Protein AF-A0A2A5CAF0-F1 (afdb_monomer_lite)

pLDDT: mean 86.4, std 11.32, range [38.94, 97.94]

Radius of gyration: 15.57 Å; chains: 1; bounding box: 34×27×42 Å

Structure (mmCIF, N/CA/C/O backbone):
data_AF-A0A2A5CAF0-F1
#
_entry.id   AF-A0A2A5CAF0-F1
#
loop_
_atom_site.group_PDB
_atom_site.id
_atom_site.type_symbol
_atom_site.label_atom_id
_atom_site.label_alt_id
_atom_site.label_comp_id
_atom_site.label_asym_id
_atom_site.label_entity_id
_atom_site.label_seq_id
_atom_site.pdbx_PDB_ins_code
_atom_site.Cartn_x
_atom_site.Cartn_y
_atom_site.Cartn_z
_atom_site.occupancy
_atom_site.B_iso_or_equiv
_atom_site.auth_seq_id
_atom_site.auth_comp_id
_atom_site.auth_asym_id
_atom_site.auth_atom_id
_atom_site.pdbx_PDB_model_num
ATOM 1 N N . MET A 1 1 ? 9.028 -12.221 -11.365 1.00 63.25 1 MET A N 1
ATOM 2 C CA . MET A 1 1 ? 9.749 -11.539 -10.267 1.00 63.25 1 MET A CA 1
ATOM 3 C C . MET A 1 1 ? 8.838 -10.476 -9.674 1.00 63.25 1 MET A C 1
ATOM 5 O O . MET A 1 1 ? 8.365 -10.701 -8.575 1.00 63.25 1 MET A O 1
ATOM 9 N N . ILE A 1 2 ? 8.444 -9.470 -10.461 1.00 73.50 2 ILE A N 1
ATOM 10 C CA . ILE A 1 2 ? 7.434 -8.451 -10.110 1.00 73.50 2 ILE A CA 1
ATOM 11 C C . ILE A 1 2 ? 6.088 -9.070 -9.668 1.00 73.50 2 ILE A C 1
ATOM 13 O O . ILE A 1 2 ? 5.600 -8.788 -8.581 1.00 73.50 2 ILE A O 1
ATOM 17 N N . ASP A 1 3 ? 5.551 -10.041 -10.420 1.00 76.19 3 ASP A N 1
ATOM 18 C CA . ASP A 1 3 ? 4.295 -10.722 -10.040 1.00 76.19 3 ASP A CA 1
ATOM 19 C C . ASP A 1 3 ? 4.337 -11.410 -8.662 1.00 76.19 3 ASP A C 1
ATOM 21 O O . ASP A 1 3 ? 3.310 -11.546 -7.996 1.00 76.19 3 ASP A O 1
ATOM 25 N N . ALA A 1 4 ? 5.517 -11.868 -8.229 1.00 84.38 4 ALA A N 1
ATOM 26 C CA . ALA A 1 4 ? 5.675 -12.512 -6.928 1.00 84.38 4 ALA A CA 1
ATOM 27 C C . ALA A 1 4 ? 5.652 -11.483 -5.787 1.00 84.38 4 ALA A C 1
ATOM 29 O O . ALA A 1 4 ? 5.062 -11.753 -4.743 1.00 84.38 4 ALA A O 1
ATOM 30 N N . GLU A 1 5 ? 6.233 -10.302 -6.007 1.00 86.50 5 GLU A N 1
ATOM 31 C CA . GLU A 1 5 ? 6.190 -9.178 -5.065 1.00 86.50 5 GLU A CA 1
ATOM 32 C C . GLU A 1 5 ? 4.755 -8.648 -4.923 1.00 86.50 5 GLU A C 1
ATOM 34 O O . GLU A 1 5 ? 4.270 -8.457 -3.809 1.00 86.50 5 GLU A O 1
ATOM 39 N N . HIS A 1 6 ? 4.006 -8.542 -6.027 1.00 85.62 6 HIS A N 1
ATOM 40 C CA . HIS A 1 6 ? 2.580 -8.196 -5.983 1.00 85.62 6 HIS A CA 1
ATOM 41 C C . HIS A 1 6 ? 1.746 -9.216 -5.206 1.00 85.62 6 HIS A C 1
ATOM 43 O O . HIS A 1 6 ? 0.868 -8.844 -4.424 1.00 85.62 6 HIS A O 1
ATOM 49 N N . ALA A 1 7 ? 2.016 -10.509 -5.395 1.00 88.81 7 ALA A N 1
ATOM 50 C CA . ALA A 1 7 ? 1.345 -11.553 -4.631 1.00 88.81 7 ALA A CA 1
ATOM 51 C C . ALA A 1 7 ? 1.650 -11.437 -3.128 1.00 88.81 7 ALA A C 1
ATOM 53 O O . ALA A 1 7 ? 0.752 -11.633 -2.308 1.00 88.81 7 ALA A O 1
ATOM 54 N N . GLU A 1 8 ? 2.884 -11.085 -2.756 1.00 92.12 8 GLU A N 1
ATOM 55 C CA . GLU A 1 8 ? 3.264 -10.834 -1.362 1.00 92.12 8 GLU A CA 1
ATOM 56 C C . GLU A 1 8 ? 2.492 -9.643 -0.771 1.00 92.12 8 GLU A C 1
ATOM 58 O O . GLU A 1 8 ? 1.883 -9.785 0.290 1.00 92.12 8 GLU A O 1
ATOM 63 N N . LEU A 1 9 ? 2.414 -8.518 -1.490 1.00 92.31 9 LEU A N 1
ATOM 64 C CA . LEU A 1 9 ? 1.626 -7.347 -1.086 1.00 92.31 9 LEU A CA 1
ATOM 65 C C . LEU A 1 9 ? 0.148 -7.697 -0.851 1.00 92.31 9 LEU A C 1
ATOM 67 O O . LEU A 1 9 ? -0.426 -7.340 0.179 1.00 92.31 9 LEU A O 1
ATOM 71 N N . VAL A 1 10 ? -0.468 -8.447 -1.769 1.00 91.38 10 VAL A N 1
ATOM 72 C CA . VAL A 1 10 ? -1.864 -8.894 -1.633 1.00 91.38 10 VAL A CA 1
ATOM 73 C C . VAL A 1 10 ? -2.046 -9.830 -0.437 1.00 91.38 10 VAL A C 1
ATOM 75 O O . VAL A 1 10 ? -3.043 -9.725 0.278 1.00 91.38 10 VAL A O 1
ATOM 78 N N . ASN A 1 11 ? -1.095 -10.730 -0.180 1.00 94.25 11 ASN A N 1
ATOM 79 C CA . ASN A 1 11 ? -1.158 -11.627 0.974 1.00 94.25 11 ASN A CA 1
ATOM 80 C C . ASN A 1 11 ? -1.132 -10.861 2.299 1.00 94.25 11 ASN A C 1
ATOM 82 O O . ASN A 1 11 ? -1.901 -11.194 3.19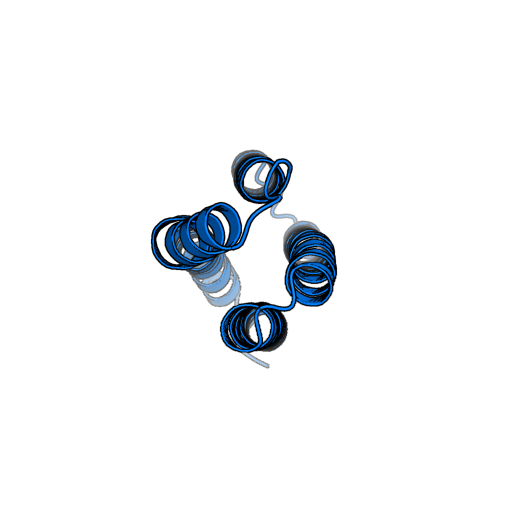8 1.00 94.25 11 ASN A O 1
ATOM 86 N N . ILE A 1 12 ? -0.324 -9.806 2.398 1.00 95.81 12 ILE A N 1
ATOM 87 C CA . ILE A 1 12 ? -0.278 -8.953 3.591 1.00 95.81 12 ILE A CA 1
ATOM 88 C C . ILE A 1 12 ? -1.616 -8.223 3.794 1.00 95.81 12 ILE A C 1
ATOM 90 O O . ILE A 1 12 ? -2.120 -8.153 4.913 1.00 95.81 12 ILE A O 1
ATOM 94 N N . LEU A 1 13 ? -2.254 -7.741 2.723 1.00 94.25 13 LEU A N 1
ATOM 95 C CA . LEU A 1 13 ? -3.584 -7.117 2.814 1.00 94.25 13 LEU A CA 1
ATOM 96 C C . LEU A 1 13 ? -4.689 -8.113 3.198 1.00 94.25 13 LEU A C 1
ATOM 98 O O . LEU A 1 13 ? -5.639 -7.760 3.905 1.00 94.25 13 LEU A O 1
ATOM 102 N N . ASN A 1 14 ?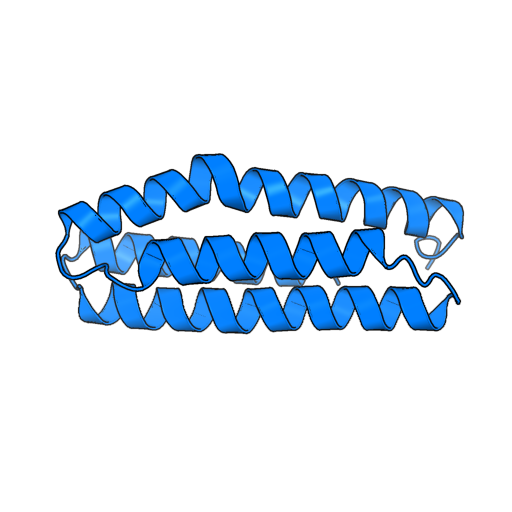 -4.577 -9.365 2.753 1.00 94.62 14 ASN A N 1
ATOM 103 C CA . ASN A 1 14 ? -5.481 -10.432 3.179 1.00 94.62 14 ASN A CA 1
ATOM 104 C C . ASN A 1 14 ? -5.312 -10.741 4.672 1.00 94.62 14 ASN A C 1
ATOM 106 O O . ASN A 1 14 ? -6.309 -10.907 5.371 1.00 94.62 14 ASN A O 1
ATOM 110 N N . ASP A 1 15 ? -4.074 -10.762 5.163 1.00 96.50 15 ASP A N 1
ATOM 111 C CA . ASP A 1 15 ? -3.758 -10.944 6.580 1.00 96.50 15 ASP A CA 1
ATOM 112 C C . ASP A 1 15 ? -4.287 -9.779 7.437 1.00 96.50 15 ASP A C 1
ATOM 114 O O . ASP A 1 15 ? -4.982 -9.984 8.432 1.00 96.50 15 ASP A O 1
ATOM 118 N N . MET A 1 16 ? -4.116 -8.543 6.965 1.00 96.12 16 MET A N 1
ATOM 119 C CA . MET A 1 16 ? -4.716 -7.356 7.578 1.00 96.12 16 MET A CA 1
ATOM 120 C C . MET A 1 16 ? -6.252 -7.438 7.632 1.00 96.12 16 MET A C 1
ATOM 122 O O . MET A 1 16 ? -6.877 -7.060 8.626 1.00 96.12 16 MET A O 1
ATOM 126 N N . THR A 1 17 ? -6.880 -7.960 6.574 1.00 95.75 17 THR A N 1
ATOM 127 C CA . THR A 1 17 ? -8.333 -8.187 6.531 1.00 95.75 17 THR A CA 1
ATOM 128 C C . THR A 1 17 ? -8.771 -9.211 7.581 1.00 95.75 17 THR A C 1
ATOM 130 O O . THR A 1 17 ? -9.860 -9.081 8.146 1.00 95.75 17 THR A O 1
ATOM 133 N N . GLU A 1 18 ? -7.944 -10.216 7.866 1.00 96.81 18 GLU A N 1
ATOM 134 C CA . GLU A 1 18 ? -8.212 -11.192 8.920 1.00 96.81 18 GLU A CA 1
ATOM 135 C C . GLU A 1 18 ? -8.084 -10.573 10.316 1.00 96.81 18 GLU A C 1
ATOM 137 O O . GLU A 1 18 ? -8.989 -10.744 11.139 1.00 96.81 18 GLU A O 1
ATOM 142 N N . GLY A 1 19 ? -7.051 -9.755 10.547 1.00 96.12 19 GLY A N 1
ATOM 143 C CA . GLY A 1 19 ? -6.931 -8.932 11.755 1.00 96.12 19 GLY A CA 1
ATOM 144 C C . GLY A 1 19 ? -8.178 -8.070 11.981 1.00 96.12 19 GLY A C 1
ATOM 145 O O . GLY A 1 19 ? -8.781 -8.096 13.057 1.00 96.12 19 GLY A O 1
ATOM 146 N N . TYR A 1 20 ? -8.660 -7.400 10.929 1.00 97.19 20 TYR A N 1
ATOM 147 C CA . TYR A 1 20 ? -9.883 -6.597 10.983 1.00 97.19 20 TYR A CA 1
ATOM 148 C C . TYR A 1 20 ? -11.124 -7.430 11.345 1.00 97.19 20 TYR A C 1
ATOM 150 O O . TYR A 1 20 ? -11.901 -7.045 12.225 1.00 97.19 20 TYR A O 1
ATOM 158 N N . ARG A 1 21 ? -11.317 -8.594 10.708 1.00 97.38 21 ARG A N 1
ATOM 159 C CA . ARG A 1 21 ? -12.447 -9.505 10.988 1.00 97.38 21 ARG A CA 1
ATOM 160 C C . ARG A 1 21 ? -12.429 -10.027 12.420 1.00 97.38 21 ARG A C 1
ATOM 162 O O . ARG A 1 21 ? -13.484 -10.116 13.050 1.00 97.38 21 ARG A O 1
ATOM 169 N N . SER A 1 22 ? -11.237 -10.309 12.932 1.00 97.69 22 SER A N 1
ATOM 170 C CA . SER A 1 22 ? -11.000 -10.742 14.309 1.00 97.69 22 SER A CA 1
ATOM 171 C C . SER A 1 22 ? -11.061 -9.598 15.326 1.00 97.69 22 SER A C 1
ATOM 173 O O . SER A 1 22 ? -10.994 -9.844 16.529 1.00 97.69 22 SER A O 1
ATOM 175 N N . LYS A 1 23 ? -11.268 -8.354 14.865 1.00 97.69 23 LYS A N 1
ATOM 176 C CA . LYS A 1 23 ? -11.265 -7.123 15.670 1.00 97.69 23 LYS A CA 1
ATOM 177 C C . LYS A 1 23 ? -9.928 -6.857 16.370 1.00 97.69 23 LYS A C 1
ATOM 179 O O . LYS A 1 23 ? -9.894 -6.160 17.385 1.00 97.69 23 LYS A O 1
ATOM 184 N N . ASP A 1 24 ? -8.844 -7.392 15.821 1.00 97.94 24 ASP A N 1
ATOM 185 C CA . ASP A 1 24 ? -7.491 -7.204 16.317 1.00 97.94 24 ASP A CA 1
ATOM 186 C C . ASP A 1 24 ? -6.844 -5.995 15.631 1.00 97.94 24 ASP A C 1
ATOM 188 O O . ASP A 1 24 ? -6.331 -6.059 14.513 1.00 97.94 24 ASP A O 1
ATOM 192 N N . ILE A 1 25 ? -6.906 -4.854 16.317 1.00 96.94 25 ILE A N 1
ATOM 193 C CA . ILE A 1 25 ? -6.302 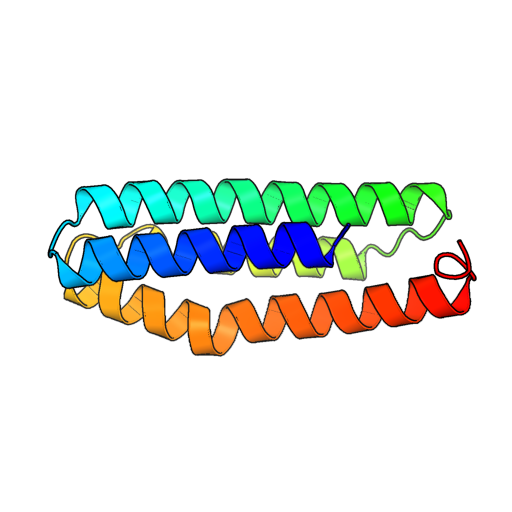-3.597 15.859 1.00 96.94 25 ILE A CA 1
ATOM 194 C C . ILE A 1 25 ? -4.770 -3.687 15.854 1.00 96.94 25 ILE A C 1
ATOM 196 O O . ILE A 1 25 ? -4.135 -3.056 15.011 1.00 96.94 25 ILE A O 1
ATOM 200 N N . GLY A 1 26 ? -4.176 -4.454 16.776 1.00 97.44 26 GLY A N 1
ATOM 201 C CA . GLY A 1 26 ? -2.727 -4.652 16.828 1.00 97.44 26 GLY A CA 1
ATOM 202 C C . GLY A 1 26 ? -2.243 -5.360 15.570 1.00 97.44 26 GLY A C 1
ATOM 203 O O . GLY A 1 26 ? -1.371 -4.845 14.876 1.00 97.44 26 GLY A O 1
ATOM 204 N N . HIS A 1 27 ? -2.918 -6.451 15.207 1.00 97.56 27 HIS A N 1
ATOM 205 C CA . HIS A 1 27 ? -2.660 -7.178 13.964 1.00 97.56 27 HIS A CA 1
ATOM 206 C C . HIS A 1 27 ? -2.834 -6.283 12.731 1.00 97.56 27 HIS A C 1
ATOM 208 O O . HIS A 1 27 ? -1.977 -6.270 11.856 1.00 97.56 27 HIS A O 1
ATOM 214 N N . CYS A 1 28 ? -3.889 -5.457 12.676 1.00 97.38 28 CYS A N 1
ATOM 215 C CA . CYS A 1 28 ? -4.070 -4.503 11.572 1.00 97.38 28 CYS A CA 1
ATOM 216 C C . CYS A 1 28 ? -2.878 -3.540 11.430 1.00 97.38 28 CYS A C 1
ATOM 218 O O . CYS A 1 28 ? -2.430 -3.288 10.312 1.00 97.38 28 CYS A O 1
ATOM 220 N N . LYS A 1 29 ? -2.358 -3.020 12.552 1.00 96.56 29 LYS A N 1
ATOM 221 C CA . LYS A 1 29 ? -1.189 -2.125 12.577 1.00 96.56 29 LYS A CA 1
ATOM 222 C C . LYS A 1 29 ? 0.074 -2.830 12.094 1.00 96.56 29 LYS A C 1
ATOM 224 O O . LYS A 1 29 ? 0.801 -2.272 11.276 1.00 96.56 29 LYS A O 1
ATOM 229 N N . GLU A 1 30 ? 0.316 -4.045 12.576 1.00 97.38 30 GLU A N 1
ATOM 230 C CA . GLU A 1 30 ? 1.483 -4.849 12.202 1.00 97.38 30 GLU A CA 1
ATOM 231 C C . GLU A 1 30 ? 1.463 -5.207 10.711 1.00 97.38 30 GLU A C 1
ATOM 233 O O . GLU A 1 30 ? 2.438 -4.937 10.006 1.00 97.38 30 GLU A O 1
ATOM 238 N N . SER A 1 31 ? 0.339 -5.722 10.196 1.00 97.38 31 SER A N 1
ATOM 239 C CA . SER A 1 31 ? 0.195 -6.024 8.768 1.00 97.38 31 SER A CA 1
ATOM 240 C C . SER A 1 31 ? 0.320 -4.758 7.911 1.00 97.38 31 SER A C 1
ATOM 242 O O . SER A 1 31 ? 0.915 -4.800 6.837 1.00 97.38 31 SER A O 1
ATOM 244 N N . TRP A 1 32 ? -0.190 -3.612 8.375 1.00 96.56 32 TRP A N 1
ATOM 245 C CA . TRP A 1 32 ? -0.070 -2.349 7.644 1.00 96.56 32 TRP A CA 1
ATOM 246 C C . TRP A 1 32 ? 1.366 -1.835 7.551 1.00 96.56 32 TRP A C 1
ATOM 248 O O . TRP A 1 32 ? 1.811 -1.412 6.480 1.00 96.56 32 TRP A O 1
ATOM 258 N N . GLN A 1 33 ? 2.104 -1.885 8.659 1.00 96.19 33 GLN A N 1
ATOM 259 C CA . GLN A 1 33 ? 3.513 -1.520 8.663 1.00 96.19 33 GLN A CA 1
ATOM 260 C C . GLN A 1 33 ? 4.301 -2.423 7.707 1.00 96.19 33 GLN A C 1
ATOM 262 O O . GLN A 1 33 ? 5.048 -1.921 6.867 1.00 96.19 33 GLN A O 1
ATOM 267 N N . LEU A 1 34 ? 4.061 -3.736 7.771 1.00 96.88 34 LEU A N 1
ATOM 268 C CA . LEU A 1 34 ? 4.690 -4.700 6.873 1.00 96.88 34 LEU A CA 1
ATOM 269 C C . LEU A 1 34 ? 4.352 -4.420 5.400 1.00 96.88 34 LEU A C 1
ATOM 271 O O . LEU A 1 34 ? 5.231 -4.497 4.545 1.00 96.88 34 LEU A O 1
ATOM 275 N N . PHE A 1 35 ? 3.101 -4.063 5.097 1.00 95.69 35 PHE A N 1
ATOM 276 C CA . PHE A 1 35 ? 2.684 -3.695 3.744 1.00 95.69 35 PHE A CA 1
ATOM 277 C C . PHE A 1 35 ? 3.465 -2.485 3.224 1.00 95.69 35 PHE A C 1
ATOM 279 O O . PHE A 1 35 ? 3.954 -2.513 2.097 1.00 95.69 35 PHE A O 1
ATOM 286 N N . CYS A 1 36 ? 3.621 -1.442 4.044 1.00 95.31 36 CYS A N 1
ATOM 287 C CA . CYS A 1 36 ? 4.350 -0.235 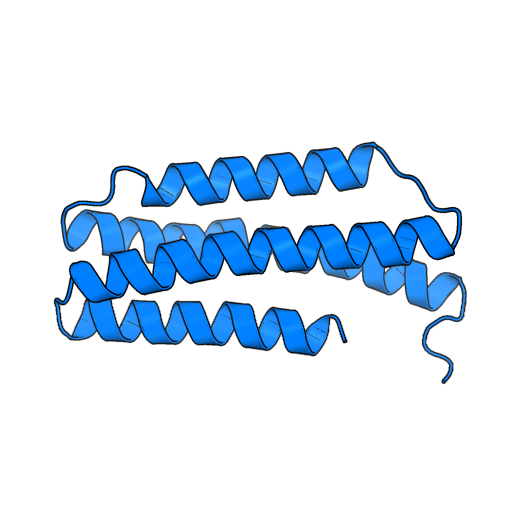3.656 1.00 95.31 36 CYS A CA 1
ATOM 288 C C . CYS A 1 36 ? 5.836 -0.522 3.397 1.00 95.31 36 CYS A C 1
ATOM 290 O O . CYS A 1 36 ? 6.368 -0.092 2.376 1.00 95.31 36 CYS A O 1
ATOM 292 N N . GLU A 1 37 ? 6.484 -1.290 4.278 1.00 96.12 37 GLU A N 1
ATOM 293 C CA . GLU A 1 37 ? 7.885 -1.706 4.113 1.00 96.12 37 GLU A CA 1
ATOM 294 C C . GLU A 1 37 ? 8.080 -2.535 2.837 1.00 96.12 37 GLU A C 1
ATOM 296 O O . GLU A 1 37 ? 9.056 -2.360 2.107 1.00 96.12 37 GLU A O 1
ATOM 301 N N . LYS A 1 38 ? 7.135 -3.431 2.536 1.00 94.19 38 LYS A N 1
ATOM 302 C CA . LYS A 1 38 ? 7.187 -4.270 1.335 1.00 94.19 38 LYS A CA 1
ATOM 303 C C . LYS A 1 38 ? 6.918 -3.495 0.055 1.00 94.19 38 LYS A C 1
ATOM 305 O O . LYS A 1 38 ?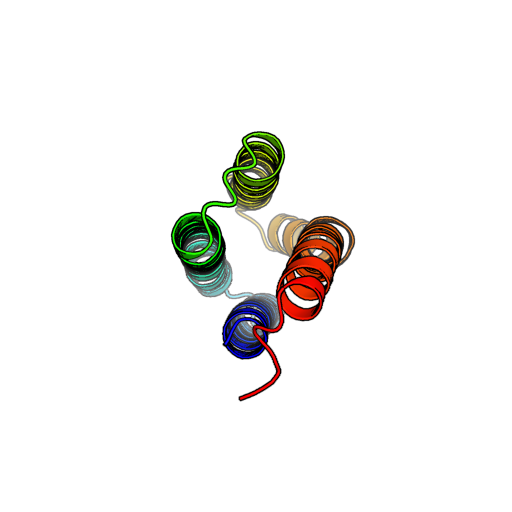 7.554 -3.776 -0.956 1.00 94.19 38 LYS A O 1
ATOM 310 N N . LEU A 1 39 ? 6.029 -2.509 0.101 1.00 93.62 39 LEU A N 1
ATOM 311 C CA . LEU A 1 39 ? 5.753 -1.640 -1.038 1.00 93.62 39 LEU A CA 1
ATOM 312 C C . LEU A 1 39 ? 6.975 -0.785 -1.397 1.00 93.62 39 LEU A C 1
ATOM 314 O O . LEU A 1 39 ? 7.325 -0.678 -2.568 1.00 93.62 39 LEU A O 1
ATOM 318 N N . GLU A 1 40 ? 7.657 -0.229 -0.395 1.00 94.19 40 GLU A N 1
ATOM 319 C CA . GLU A 1 40 ? 8.909 0.508 -0.598 1.00 94.19 40 GLU A CA 1
ATOM 320 C C . GLU A 1 40 ? 10.000 -0.390 -1.207 1.00 94.19 40 GLU A C 1
ATOM 322 O O . GLU A 1 40 ? 10.634 -0.016 -2.191 1.00 94.19 40 GLU A O 1
ATOM 327 N N . GLN A 1 41 ? 10.163 -1.616 -0.695 1.00 92.88 41 GLN A N 1
ATOM 328 C CA . GLN A 1 41 ? 11.120 -2.591 -1.241 1.00 92.88 41 GLN A CA 1
ATOM 329 C C . GLN A 1 41 ? 10.823 -2.985 -2.693 1.00 92.88 41 GLN A C 1
ATOM 331 O O . GLN A 1 41 ? 11.755 -3.198 -3.474 1.00 92.88 41 GLN A O 1
ATOM 336 N N . HIS A 1 42 ? 9.544 -3.107 -3.043 1.00 90.44 42 HIS A N 1
ATOM 337 C CA . HIS A 1 42 ? 9.106 -3.401 -4.402 1.00 90.44 42 HIS A CA 1
ATOM 338 C C . HIS A 1 42 ? 9.502 -2.262 -5.358 1.00 90.44 42 HIS A C 1
ATOM 340 O O . HIS A 1 42 ? 10.223 -2.504 -6.326 1.00 90.44 42 HIS A O 1
ATOM 346 N N . PHE A 1 43 ? 9.171 -1.010 -5.022 1.00 90.56 43 PHE A N 1
ATOM 347 C CA . PHE A 1 43 ? 9.564 0.159 -5.818 1.00 90.56 43 PHE A CA 1
ATOM 348 C C . PHE A 1 43 ? 11.085 0.292 -5.973 1.00 90.56 43 PHE A C 1
ATOM 350 O O . PHE A 1 43 ? 11.582 0.482 -7.083 1.00 90.56 43 PHE A O 1
ATOM 357 N N . ASP A 1 44 ? 11.848 0.094 -4.897 1.00 89.38 44 ASP A N 1
ATOM 358 C CA . ASP A 1 44 ? 13.315 0.072 -4.946 1.00 89.38 44 ASP A CA 1
ATOM 359 C C . ASP A 1 44 ? 13.866 -1.007 -5.893 1.00 89.38 44 ASP A C 1
ATOM 361 O O . ASP A 1 44 ? 14.942 -0.853 -6.483 1.00 89.38 44 ASP A O 1
ATOM 365 N N . SER A 1 45 ? 13.179 -2.146 -5.989 1.00 88.25 45 SER A N 1
ATOM 366 C CA . SER A 1 45 ? 13.583 -3.263 -6.842 1.00 88.25 45 SER A CA 1
ATOM 367 C C . SER A 1 45 ? 13.314 -2.952 -8.311 1.00 88.25 45 SER A C 1
ATOM 369 O O . SER A 1 45 ? 14.202 -3.164 -9.142 1.00 88.25 45 SER A O 1
ATOM 371 N N . GLU A 1 46 ? 12.160 -2.362 -8.632 1.00 85.25 46 GLU A N 1
ATOM 372 C CA . GLU A 1 46 ? 11.852 -1.886 -9.984 1.00 85.25 46 GLU A CA 1
ATOM 373 C C . GLU A 1 46 ? 12.845 -0.822 -10.455 1.00 85.25 46 GLU A C 1
ATOM 375 O O . GLU A 1 46 ? 13.416 -0.940 -11.543 1.00 85.25 46 GLU A O 1
ATOM 380 N N . GLU A 1 47 ? 13.155 0.159 -9.606 1.00 85.62 47 GLU A N 1
ATOM 381 C CA . GLU A 1 47 ? 14.106 1.224 -9.932 1.00 85.62 47 GLU A CA 1
ATOM 382 C C . GLU A 1 47 ? 15.521 0.683 -10.200 1.00 85.62 47 GLU A C 1
ATOM 384 O O . GLU A 1 47 ? 16.212 1.147 -11.114 1.00 85.62 47 GLU A O 1
ATOM 389 N N . LYS A 1 48 ? 15.957 -0.349 -9.465 1.00 86.81 48 LYS A N 1
ATOM 390 C CA . LYS A 1 48 ? 17.238 -1.034 -9.724 1.00 86.81 48 LYS A CA 1
ATOM 391 C C . LYS A 1 48 ? 17.232 -1.773 -11.058 1.00 86.81 48 LYS A C 1
ATOM 393 O O . LYS A 1 48 ? 18.227 -1.713 -11.787 1.00 86.81 48 LYS A O 1
ATOM 398 N N . ILE A 1 49 ? 16.134 -2.457 -11.385 1.00 83.50 49 ILE A N 1
ATOM 399 C CA . ILE A 1 49 ? 15.972 -3.131 -12.678 1.00 83.50 49 ILE A CA 1
ATOM 400 C C . ILE A 1 49 ? 16.038 -2.084 -13.792 1.00 83.50 49 ILE A C 1
ATOM 402 O O . ILE A 1 49 ? 16.853 -2.217 -14.701 1.00 83.50 49 ILE A O 1
ATOM 406 N N . MET A 1 50 ? 15.278 -0.997 -13.686 1.00 80.19 50 MET A N 1
ATOM 407 C CA . MET A 1 50 ? 15.294 0.110 -14.645 1.00 80.19 50 MET A CA 1
ATOM 408 C C . MET A 1 50 ? 16.690 0.707 -14.850 1.00 80.19 50 MET A C 1
ATOM 410 O O . MET A 1 50 ? 17.148 0.855 -15.989 1.00 80.19 50 MET A O 1
ATOM 414 N N . ALA A 1 51 ? 17.399 0.998 -13.756 1.00 82.69 51 ALA A N 1
ATOM 415 C CA . ALA A 1 51 ? 18.753 1.537 -13.802 1.00 82.69 51 ALA A CA 1
ATOM 416 C C . ALA A 1 51 ? 19.725 0.597 -14.534 1.00 82.69 51 ALA A C 1
ATOM 418 O O . ALA A 1 51 ? 20.583 1.067 -15.283 1.00 82.69 51 ALA A O 1
ATOM 419 N N . SER A 1 52 ? 19.562 -0.725 -14.390 1.00 83.06 52 SER A N 1
ATOM 420 C CA . SER A 1 52 ? 20.389 -1.716 -15.096 1.00 83.06 52 SER A CA 1
ATOM 421 C C . SER A 1 52 ? 20.237 -1.678 -16.625 1.00 83.06 52 SER A C 1
ATOM 423 O O . SER A 1 52 ? 21.158 -2.074 -17.339 1.00 83.06 52 SER A O 1
ATOM 425 N N . PHE A 1 53 ? 19.132 -1.121 -17.131 1.00 75.81 53 PHE A N 1
ATOM 426 C CA . PHE A 1 53 ? 18.867 -0.924 -18.561 1.00 75.81 53 PHE A CA 1
ATOM 427 C C . PHE A 1 53 ? 19.110 0.519 -19.036 1.00 75.81 53 PHE A C 1
ATOM 429 O O . PHE A 1 53 ? 18.687 0.883 -20.133 1.00 75.81 53 PHE A O 1
ATOM 436 N N . ASN A 1 54 ? 19.796 1.354 -18.241 1.00 73.00 54 ASN A N 1
ATOM 437 C CA . ASN A 1 54 ? 19.974 2.796 -18.488 1.00 73.00 54 ASN A CA 1
ATOM 438 C C . ASN A 1 54 ? 18.651 3.566 -18.657 1.00 73.00 54 ASN A C 1
ATOM 440 O O . ASN A 1 54 ? 18.616 4.637 -19.269 1.00 73.00 54 ASN A O 1
ATOM 444 N N . TYR A 1 55 ? 17.559 3.046 -18.100 1.00 68.94 55 TYR A N 1
ATOM 445 C CA . TYR A 1 55 ? 16.268 3.709 -18.110 1.00 68.94 55 TYR A CA 1
ATOM 446 C C . TYR A 1 55 ? 16.084 4.462 -16.796 1.00 68.94 55 TYR A C 1
ATOM 448 O O . TYR A 1 55 ? 15.622 3.916 -15.804 1.00 68.94 55 TYR A O 1
ATOM 456 N N . VAL A 1 56 ? 16.471 5.735 -16.772 1.00 63.69 56 VAL A N 1
ATOM 457 C CA . VAL A 1 56 ? 16.238 6.610 -15.616 1.00 63.69 56 VAL A CA 1
ATOM 458 C C . VAL A 1 56 ? 15.097 7.553 -15.967 1.00 63.69 56 VAL A C 1
ATOM 460 O O . VAL A 1 56 ? 15.289 8.520 -16.706 1.00 63.69 56 VAL A O 1
ATOM 463 N N . LYS A 1 57 ? 13.895 7.269 -15.460 1.00 67.62 57 LYS A N 1
ATOM 464 C CA . LYS A 1 57 ? 12.767 8.201 -15.533 1.00 67.62 57 LYS A CA 1
ATOM 465 C C . LYS A 1 57 ? 12.489 8.773 -14.156 1.00 67.62 57 LYS A C 1
ATOM 467 O O . LYS A 1 57 ? 11.847 8.137 -13.334 1.00 67.62 57 LYS A O 1
ATOM 472 N N . GLU A 1 58 ? 12.902 10.018 -13.958 1.00 73.06 58 GLU A N 1
ATOM 473 C CA . GLU A 1 58 ? 12.566 10.817 -12.774 1.00 73.06 58 GLU A CA 1
ATOM 474 C C . GLU A 1 58 ? 11.046 10.842 -12.507 1.00 73.06 58 GLU A C 1
ATOM 476 O O . GLU A 1 58 ? 10.601 10.819 -11.365 1.00 73.06 58 GLU A O 1
ATOM 481 N N . GLU A 1 59 ? 10.234 10.802 -13.568 1.00 74.69 59 GLU A N 1
ATOM 482 C CA . GLU A 1 59 ? 8.773 10.695 -13.491 1.00 74.69 59 GLU A CA 1
ATOM 483 C C . GLU A 1 59 ? 8.289 9.410 -12.791 1.00 74.69 59 GLU A C 1
ATOM 485 O O . GLU A 1 59 ? 7.325 9.462 -12.030 1.00 74.69 59 GLU A O 1
ATOM 490 N N . HIS A 1 60 ? 8.973 8.282 -13.002 1.00 76.50 60 HIS A N 1
ATOM 491 C CA . HIS A 1 60 ? 8.617 6.985 -12.422 1.00 76.50 60 HIS A CA 1
ATOM 492 C C . HIS A 1 60 ? 8.915 6.962 -10.915 1.00 76.50 60 HIS A C 1
ATOM 494 O O . HIS A 1 60 ? 8.025 6.693 -10.111 1.00 76.50 60 HIS A O 1
ATOM 500 N N . ASN A 1 61 ? 10.112 7.407 -10.521 1.00 80.75 61 ASN A N 1
ATOM 501 C CA . ASN A 1 61 ? 10.486 7.558 -9.112 1.00 80.75 61 ASN A CA 1
ATOM 502 C C . ASN A 1 61 ? 9.557 8.538 -8.376 1.00 80.75 61 ASN A C 1
ATOM 504 O O . ASN A 1 61 ? 9.102 8.270 -7.266 1.00 80.75 61 ASN A O 1
ATOM 508 N N . ASN A 1 62 ? 9.216 9.673 -8.997 1.00 84.88 62 ASN A N 1
ATOM 509 C CA . ASN A 1 62 ? 8.274 10.629 -8.408 1.00 84.88 62 ASN A CA 1
ATOM 510 C C . ASN A 1 62 ? 6.881 10.015 -8.197 1.00 84.88 62 ASN A C 1
ATOM 512 O O . ASN A 1 62 ? 6.193 10.357 -7.230 1.00 84.88 62 ASN A O 1
ATOM 516 N N . CYS A 1 63 ? 6.462 9.109 -9.082 1.00 85.31 63 CYS A N 1
ATOM 517 C CA . CYS A 1 63 ? 5.212 8.374 -8.938 1.00 85.31 63 CYS A CA 1
ATOM 518 C C . CYS A 1 63 ? 5.269 7.409 -7.744 1.00 85.31 63 CYS A C 1
ATOM 520 O O . CYS A 1 63 ? 4.384 7.466 -6.890 1.00 85.31 63 CYS A O 1
ATOM 522 N N . HIS A 1 64 ? 6.342 6.620 -7.615 1.00 89.25 64 HIS A N 1
ATOM 523 C CA . HIS A 1 64 ? 6.571 5.737 -6.464 1.00 89.25 64 HIS A CA 1
ATOM 524 C C . HIS A 1 64 ? 6.539 6.493 -5.139 1.00 89.25 64 HIS A C 1
ATOM 526 O O . HIS A 1 64 ? 5.784 6.136 -4.235 1.00 89.25 64 HIS A O 1
ATOM 532 N N . GLN A 1 65 ? 7.273 7.603 -5.045 1.00 90.25 65 GLN A N 1
ATOM 533 C CA . GLN A 1 65 ? 7.300 8.432 -3.839 1.00 90.25 65 GLN A CA 1
ATOM 534 C C . GLN A 1 65 ? 5.919 9.008 -3.501 1.00 90.25 65 GLN A C 1
ATOM 536 O O . GLN A 1 65 ? 5.539 9.093 -2.331 1.00 90.25 65 GLN A O 1
ATOM 541 N N . LYS A 1 66 ? 5.126 9.366 -4.517 1.00 91.50 66 LYS A N 1
ATOM 542 C CA . LYS A 1 66 ? 3.751 9.830 -4.318 1.00 91.50 66 LYS A CA 1
ATOM 543 C C . LYS A 1 66 ? 2.844 8.712 -3.802 1.00 91.50 66 LYS A C 1
ATOM 545 O O . LYS A 1 66 ? 2.108 8.951 -2.845 1.00 91.50 66 LYS A O 1
ATOM 550 N N . ILE A 1 67 ? 2.891 7.522 -4.405 1.00 91.56 67 ILE A N 1
ATOM 551 C CA . ILE A 1 67 ? 2.080 6.368 -3.986 1.00 91.56 67 ILE A CA 1
ATOM 552 C C . ILE A 1 67 ? 2.461 5.951 -2.563 1.00 91.56 67 ILE A C 1
ATOM 554 O O . ILE A 1 67 ? 1.578 5.763 -1.726 1.00 91.56 67 ILE A O 1
ATOM 558 N N . LEU A 1 68 ? 3.757 5.876 -2.253 1.00 92.75 68 LEU A N 1
ATOM 559 C CA . LEU A 1 68 ? 4.250 5.536 -0.921 1.00 92.75 68 LEU A CA 1
ATOM 560 C C . LEU A 1 68 ? 3.816 6.577 0.117 1.00 92.75 68 LEU A C 1
ATOM 562 O O . LEU A 1 68 ? 3.288 6.219 1.167 1.00 92.75 68 LEU A O 1
ATOM 566 N N . GLY A 1 69 ? 3.954 7.869 -0.191 1.00 93.06 69 GLY A N 1
ATOM 567 C CA . GLY A 1 69 ? 3.517 8.947 0.696 1.00 93.06 69 GLY A CA 1
ATOM 568 C C . GLY A 1 69 ? 2.011 8.928 0.966 1.00 93.06 69 GLY A C 1
ATOM 569 O O . GLY A 1 69 ? 1.590 9.107 2.110 1.00 93.06 69 GLY A O 1
ATOM 570 N N . GLN A 1 70 ? 1.197 8.675 -0.064 1.00 91.94 70 GLN A N 1
ATOM 571 C CA . GLN A 1 70 ? -0.248 8.490 0.090 1.00 91.94 70 GLN A CA 1
ATOM 572 C C . GLN A 1 70 ? -0.558 7.270 0.951 1.00 91.94 70 GLN A C 1
ATOM 574 O O . GLN A 1 70 ? -1.328 7.386 1.898 1.00 91.94 70 GLN A O 1
ATOM 579 N N . THR A 1 71 ? 0.085 6.137 0.668 1.00 92.94 71 THR A N 1
ATOM 580 C CA . THR A 1 71 ? -0.076 4.894 1.427 1.00 92.94 71 THR A CA 1
ATOM 581 C C . THR A 1 71 ? 0.238 5.139 2.895 1.00 92.94 71 THR A C 1
ATOM 583 O O . THR A 1 71 ? -0.652 5.028 3.722 1.00 92.94 71 THR A O 1
ATOM 586 N N . LEU A 1 72 ? 1.433 5.620 3.236 1.00 93.81 72 LEU A N 1
ATOM 587 C CA . LEU A 1 72 ? 1.816 5.914 4.620 1.00 93.81 72 LEU A CA 1
ATOM 588 C C . LEU A 1 72 ? 0.832 6.853 5.334 1.00 93.81 72 LEU A C 1
ATOM 590 O O . LEU A 1 72 ? 0.586 6.688 6.529 1.00 93.81 72 LEU A O 1
ATOM 594 N N . ALA A 1 73 ? 0.262 7.830 4.624 1.00 92.88 73 ALA A N 1
ATOM 595 C CA . ALA A 1 73 ? -0.710 8.755 5.195 1.00 92.88 73 ALA A CA 1
ATOM 596 C C . ALA A 1 73 ? -2.042 8.079 5.561 1.00 92.88 73 ALA A C 1
ATOM 598 O O . ALA A 1 73 ? -2.608 8.423 6.595 1.00 92.88 73 ALA A O 1
ATOM 599 N N . VAL A 1 74 ? -2.521 7.114 4.766 1.00 92.81 74 VAL A N 1
ATOM 600 C CA . VAL A 1 74 ? -3.818 6.447 4.993 1.00 92.81 74 VAL A CA 1
ATOM 601 C C . VAL A 1 74 ? -3.862 5.735 6.345 1.00 92.81 74 VAL A C 1
ATOM 603 O O . VAL A 1 74 ? -4.833 5.878 7.083 1.00 92.81 74 VAL A O 1
ATOM 606 N N . GLY A 1 75 ? -2.814 4.993 6.707 1.00 91.75 75 GLY A N 1
ATOM 607 C CA . GLY A 1 75 ? -2.815 4.229 7.958 1.00 91.75 75 GLY A CA 1
ATOM 608 C C . GLY A 1 75 ? -2.145 4.914 9.148 1.00 91.75 75 GLY A C 1
ATOM 609 O O . GLY A 1 75 ? -2.145 4.337 10.231 1.00 91.75 75 GLY A O 1
ATOM 610 N N . ARG A 1 76 ? -1.584 6.123 8.983 1.00 91.06 76 ARG A N 1
ATOM 611 C CA . ARG A 1 76 ? -0.832 6.823 10.045 1.00 91.06 76 ARG A CA 1
ATOM 612 C C . ARG A 1 76 ? -1.645 7.021 11.324 1.00 91.06 76 ARG A C 1
ATOM 614 O O . ARG A 1 76 ? -1.115 6.810 12.408 1.00 91.06 76 ARG A O 1
ATOM 621 N N . ASP A 1 77 ? -2.900 7.431 11.175 1.00 90.38 77 ASP A N 1
ATOM 622 C CA . ASP A 1 77 ? -3.765 7.831 12.289 1.00 90.38 77 ASP A CA 1
ATOM 623 C C . ASP A 1 77 ? -4.915 6.829 12.520 1.00 90.38 77 ASP A C 1
ATOM 625 O O . ASP A 1 77 ? -5.921 7.155 13.148 1.00 90.38 77 ASP A O 1
ATOM 629 N N . CYS A 1 78 ? -4.793 5.601 11.999 1.00 95.38 78 CYS A N 1
ATOM 630 C CA . CYS A 1 78 ? -5.806 4.565 12.178 1.00 95.38 78 CYS A CA 1
ATOM 631 C C . CYS A 1 78 ? -5.730 3.952 13.586 1.00 95.38 78 CYS A C 1
ATOM 633 O O . CYS A 1 78 ? -4.824 3.179 13.910 1.00 95.38 78 CYS A O 1
ATOM 635 N N . GLU A 1 79 ? -6.721 4.255 14.425 1.00 95.44 79 GLU A N 1
ATOM 636 C CA . GLU A 1 79 ? -6.740 3.842 15.836 1.00 95.44 79 GLU A CA 1
ATOM 637 C C . GLU A 1 79 ? -7.948 2.974 16.198 1.00 95.44 79 GLU A C 1
ATOM 639 O O . GLU A 1 79 ? -7.913 2.224 17.174 1.00 95.44 79 GLU A O 1
ATOM 644 N N . THR A 1 80 ? -9.015 3.029 15.406 1.00 97.44 80 THR A N 1
ATOM 645 C CA . THR A 1 80 ? -10.257 2.287 15.630 1.00 97.44 80 THR A CA 1
ATOM 646 C C . THR A 1 80 ? -10.548 1.317 14.490 1.00 97.44 80 THR A C 1
ATOM 648 O O . THR A 1 80 ? -10.010 1.429 13.391 1.00 97.44 80 THR A O 1
ATOM 651 N N . LEU A 1 81 ? -11.451 0.358 14.721 1.00 95.00 81 LEU A N 1
ATOM 652 C CA . LEU A 1 81 ? -11.896 -0.549 13.657 1.00 95.00 81 LEU A CA 1
ATOM 653 C C . LEU A 1 81 ? -12.536 0.196 12.479 1.00 95.00 81 LEU A C 1
ATOM 655 O O . LEU A 1 81 ? -12.397 -0.251 11.347 1.00 95.00 81 LEU A O 1
ATOM 659 N N . GLU A 1 82 ? -13.235 1.309 12.713 1.00 96.75 82 GLU A N 1
ATOM 660 C CA . GLU A 1 82 ? -13.825 2.065 11.603 1.00 96.75 82 GLU A CA 1
ATOM 661 C C . GLU A 1 82 ? -12.741 2.751 10.763 1.00 96.75 82 GLU A C 1
ATOM 663 O O . GLU A 1 82 ? -12.833 2.729 9.537 1.00 96.75 82 GLU A O 1
ATOM 668 N N . ASP A 1 83 ? -11.670 3.246 11.393 1.00 96.62 83 ASP A N 1
ATOM 669 C CA . ASP A 1 83 ? -10.516 3.788 10.666 1.00 96.62 83 ASP A CA 1
ATOM 670 C C . ASP A 1 83 ? -9.866 2.700 9.801 1.00 96.62 83 ASP A C 1
ATOM 672 O O . ASP A 1 83 ? -9.663 2.891 8.603 1.00 96.62 83 ASP A O 1
ATOM 676 N N . TRP A 1 84 ? -9.637 1.507 10.367 1.00 96.62 84 TRP A N 1
ATOM 677 C CA . TRP A 1 84 ? -9.062 0.372 9.632 1.00 96.62 84 TRP A CA 1
ATOM 678 C C . TRP A 1 84 ? -9.954 -0.137 8.502 1.00 96.62 84 TRP A C 1
ATOM 680 O O . TRP A 1 84 ? -9.459 -0.542 7.450 1.00 96.62 84 TRP A O 1
ATOM 690 N N . ARG A 1 85 ? -11.276 -0.071 8.674 1.00 95.69 85 ARG A N 1
ATOM 691 C CA . ARG A 1 85 ? -12.229 -0.349 7.599 1.00 95.69 85 ARG A CA 1
ATOM 692 C C . ARG A 1 85 ? -12.080 0.659 6.458 1.00 95.69 85 ARG A C 1
ATOM 694 O O . ARG A 1 85 ? -12.061 0.256 5.295 1.00 95.69 85 ARG A O 1
ATOM 701 N N . GLY A 1 86 ? -11.980 1.948 6.787 1.00 94.94 86 GLY A N 1
ATOM 702 C CA . GLY A 1 86 ? -11.730 3.017 5.820 1.00 94.94 86 GLY A CA 1
ATOM 703 C C . GLY A 1 86 ? -10.410 2.814 5.077 1.00 94.94 86 GLY A C 1
ATOM 704 O O . GLY A 1 86 ? -10.391 2.838 3.848 1.00 94.94 86 GLY A O 1
ATOM 705 N N . CYS A 1 87 ? -9.345 2.506 5.818 1.00 94.94 87 CYS A N 1
ATOM 706 C CA . CYS A 1 87 ? -8.021 2.181 5.295 1.00 94.94 87 CYS A CA 1
ATOM 707 C C . CYS A 1 87 ? -8.078 1.033 4.270 1.00 94.94 87 CYS A C 1
ATOM 709 O O . CYS A 1 87 ? -7.662 1.210 3.125 1.00 94.94 87 CYS A O 1
ATOM 711 N N . LEU A 1 88 ? -8.699 -0.103 4.620 1.00 93.19 88 LEU A N 1
ATOM 712 C CA . LEU A 1 88 ? -8.862 -1.252 3.716 1.00 93.19 88 LEU A CA 1
ATOM 713 C C . LEU A 1 88 ? -9.614 -0.900 2.424 1.00 93.19 88 LEU A C 1
ATOM 715 O O . LEU A 1 88 ? -9.241 -1.370 1.346 1.00 93.19 88 LEU A O 1
ATOM 719 N N . TYR A 1 89 ? -10.660 -0.072 2.501 1.00 92.50 89 TYR A N 1
ATOM 720 C CA . TYR A 1 89 ? -11.371 0.373 1.300 1.00 92.50 89 TYR A CA 1
ATOM 721 C C . TYR A 1 89 ? -10.521 1.291 0.429 1.00 92.50 89 TYR A C 1
ATOM 723 O O . TYR A 1 89 ? -10.479 1.096 -0.785 1.00 92.50 89 TYR A O 1
ATOM 731 N N . GLN A 1 90 ? -9.818 2.246 1.034 1.00 91.81 90 GLN A N 1
ATOM 732 C CA . GLN A 1 90 ? -8.983 3.178 0.289 1.00 91.81 90 GLN A CA 1
ATOM 733 C C . GLN A 1 90 ? -7.826 2.463 -0.418 1.00 91.81 90 GLN A C 1
ATOM 735 O O . GLN A 1 90 ? -7.547 2.738 -1.585 1.00 91.81 90 GLN A O 1
ATOM 740 N N . ILE A 1 91 ? -7.205 1.479 0.238 1.00 90.12 91 ILE A N 1
ATOM 741 C CA . ILE A 1 91 ? -6.166 0.657 -0.390 1.00 90.12 91 ILE A CA 1
ATOM 742 C C . ILE A 1 91 ? -6.723 -0.084 -1.604 1.00 90.12 91 ILE A C 1
ATOM 744 O O . ILE A 1 91 ? -6.136 -0.034 -2.686 1.00 90.12 91 ILE A O 1
ATOM 748 N N . ARG A 1 92 ? -7.865 -0.760 -1.426 1.00 86.38 92 ARG A N 1
ATOM 749 C CA . ARG A 1 92 ? -8.503 -1.554 -2.478 1.00 86.38 92 ARG A CA 1
ATOM 750 C C . ARG A 1 92 ? -8.863 -0.704 -3.695 1.00 86.38 92 ARG A C 1
ATOM 752 O O . ARG A 1 92 ? -8.617 -1.130 -4.821 1.00 86.38 92 ARG A O 1
ATOM 759 N N . ASP A 1 93 ? -9.468 0.456 -3.465 1.00 85.62 93 ASP A N 1
ATOM 760 C CA . ASP A 1 93 ? -10.075 1.255 -4.531 1.00 85.62 93 ASP A CA 1
ATOM 761 C C . ASP A 1 93 ? -9.071 2.197 -5.209 1.00 85.62 93 ASP A C 1
ATOM 763 O O . ASP A 1 93 ? -9.157 2.418 -6.419 1.00 85.62 93 ASP A O 1
ATOM 767 N N . GLU A 1 94 ? -8.105 2.733 -4.459 1.00 85.19 94 GLU A N 1
ATOM 768 C CA . GLU A 1 94 ? -7.214 3.789 -4.949 1.00 85.19 94 GLU A CA 1
ATOM 769 C C . GLU A 1 94 ? -5.766 3.323 -5.093 1.00 85.19 94 GLU A C 1
ATOM 771 O O . GLU A 1 94 ? -5.162 3.535 -6.145 1.00 85.19 94 GLU A O 1
ATOM 776 N N . ILE A 1 95 ? -5.191 2.708 -4.057 1.00 84.88 95 ILE A N 1
ATOM 777 C CA . ILE A 1 95 ? -3.744 2.437 -4.010 1.00 84.88 95 ILE A CA 1
ATOM 778 C C . ILE A 1 95 ? -3.388 1.232 -4.882 1.00 84.88 95 ILE A C 1
ATOM 780 O O . ILE A 1 95 ? -2.513 1.342 -5.738 1.00 84.88 95 ILE A O 1
ATOM 784 N N . LEU A 1 96 ? -4.113 0.114 -4.759 1.00 85.50 96 LEU A N 1
ATOM 785 C CA . LEU A 1 96 ? -3.863 -1.074 -5.585 1.00 85.50 96 LEU A CA 1
ATOM 786 C C . LEU A 1 96 ? -4.047 -0.786 -7.076 1.00 85.50 96 LEU A C 1
ATOM 788 O O . LEU A 1 96 ? -3.260 -1.248 -7.897 1.00 85.50 96 LEU A O 1
ATOM 792 N N . SER A 1 97 ? -5.054 0.012 -7.444 1.00 84.31 97 SER A N 1
ATOM 793 C CA . SER A 1 97 ? -5.227 0.398 -8.846 1.00 84.31 97 SER A CA 1
ATOM 794 C C . SER A 1 97 ? -4.096 1.295 -9.351 1.00 84.31 97 SER A C 1
ATOM 796 O O . SER A 1 97 ? -3.863 1.303 -10.559 1.00 84.31 97 SER A O 1
ATOM 798 N N . GLN A 1 98 ? -3.457 2.091 -8.491 1.00 85.50 98 GLN A N 1
ATOM 799 C CA . GLN A 1 98 ? -2.328 2.931 -8.886 1.00 85.50 98 GLN A CA 1
ATOM 800 C C . GLN A 1 98 ? -1.063 2.102 -9.086 1.00 85.50 98 GLN A C 1
ATOM 802 O O . GLN A 1 98 ? -0.438 2.268 -10.129 1.00 85.50 98 GLN A O 1
ATOM 807 N N . ILE A 1 99 ? -0.766 1.186 -8.157 1.00 83.81 99 ILE A N 1
ATOM 808 C CA . ILE A 1 99 ? 0.352 0.232 -8.249 1.00 83.81 99 ILE A CA 1
ATOM 809 C C . ILE A 1 99 ? 0.238 -0.547 -9.567 1.00 83.81 99 ILE A C 1
ATOM 811 O O . ILE A 1 99 ? 0.989 -0.297 -10.500 1.00 83.81 99 ILE A O 1
ATOM 815 N N . LEU A 1 100 ? -0.855 -1.297 -9.755 1.00 80.06 100 LEU A N 1
ATOM 816 C CA . LEU A 1 100 ? -1.033 -2.147 -10.941 1.00 80.06 100 LEU A CA 1
ATOM 817 C C . LEU A 1 100 ? -0.980 -1.394 -12.282 1.00 80.06 100 LEU A C 1
ATOM 819 O O . LEU A 1 100 ? -0.523 -1.941 -13.285 1.00 80.06 100 LEU A O 1
ATOM 823 N N . ARG A 1 101 ? -1.494 -0.156 -12.347 1.00 80.88 101 ARG A N 1
ATOM 824 C CA . ARG A 1 101 ? -1.413 0.654 -13.579 1.00 80.88 101 ARG A CA 1
ATOM 825 C C . ARG A 1 101 ? 0.013 1.103 -13.859 1.00 80.88 101 ARG A C 1
ATOM 827 O O . ARG A 1 101 ? 0.394 1.192 -15.023 1.00 80.88 101 ARG A O 1
ATOM 834 N N . HIS A 1 102 ? 0.762 1.432 -12.816 1.00 75.12 102 HIS A N 1
ATOM 835 C CA . HIS A 1 102 ? 2.141 1.861 -12.942 1.00 75.12 102 HIS A CA 1
ATOM 836 C C . HIS A 1 102 ? 3.032 0.703 -13.400 1.00 75.12 102 HIS A C 1
ATOM 838 O O . HIS A 1 102 ? 3.752 0.844 -14.393 1.00 75.12 102 HIS A O 1
ATOM 844 N N . ASP A 1 103 ? 2.868 -0.465 -12.784 1.00 75.69 103 ASP A N 1
ATOM 845 C CA . ASP A 1 103 ? 3.668 -1.652 -13.090 1.00 75.69 103 ASP A CA 1
ATOM 846 C C . ASP A 1 103 ? 3.350 -2.190 -14.488 1.00 75.69 103 ASP A C 1
ATOM 848 O O . ASP A 1 103 ? 4.231 -2.704 -15.173 1.00 75.69 103 ASP A O 1
ATOM 852 N N . LEU A 1 104 ? 2.113 -2.020 -14.979 1.00 73.25 104 LEU A N 1
ATOM 853 C CA . LEU A 1 104 ? 1.757 -2.368 -16.358 1.00 73.25 104 LEU A CA 1
ATOM 854 C C . LEU A 1 104 ? 2.593 -1.575 -17.373 1.00 73.25 104 LEU A C 1
ATOM 856 O O . LEU A 1 104 ? 3.124 -2.155 -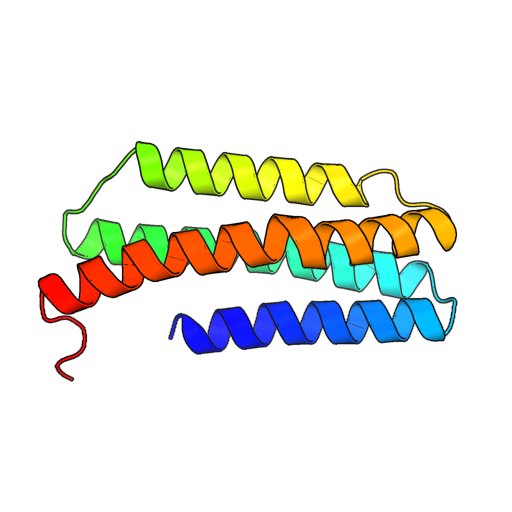18.319 1.00 73.25 104 LEU A O 1
ATOM 860 N N . HIS A 1 105 ? 2.750 -0.265 -17.168 1.00 72.00 105 HIS A N 1
ATOM 861 C CA . HIS A 1 105 ? 3.573 0.569 -18.046 1.00 72.00 105 HIS A CA 1
ATOM 862 C C . HIS A 1 105 ? 5.055 0.193 -17.984 1.00 72.00 105 HIS A C 1
ATOM 864 O O . HIS A 1 105 ? 5.765 0.282 -18.991 1.00 72.00 105 HIS A O 1
ATOM 870 N N . PHE A 1 106 ? 5.531 -0.244 -16.817 1.00 75.25 106 PHE A N 1
ATOM 871 C CA . PHE A 1 106 ? 6.890 -0.747 -16.670 1.00 75.25 106 PHE A CA 1
ATOM 872 C C . PHE A 1 106 ? 7.077 -2.112 -17.351 1.00 75.25 106 PHE A C 1
ATOM 874 O O . PHE A 1 106 ? 8.020 -2.290 -18.124 1.00 75.25 106 PHE A O 1
ATOM 881 N N . ALA A 1 107 ? 6.139 -3.042 -17.171 1.00 75.75 107 ALA A N 1
ATOM 882 C CA . ALA A 1 107 ? 6.144 -4.348 -17.820 1.00 75.75 107 ALA A CA 1
ATOM 883 C C . ALA A 1 107 ? 6.102 -4.237 -19.356 1.00 75.75 107 ALA A C 1
ATOM 885 O O . ALA A 1 107 ? 6.858 -4.924 -20.044 1.00 75.75 107 ALA A O 1
ATOM 886 N N . GLU A 1 108 ? 5.283 -3.334 -19.909 1.00 73.94 108 GLU A N 1
ATOM 887 C CA . GLU A 1 108 ? 5.262 -3.023 -21.347 1.00 73.94 108 GLU A CA 1
ATOM 888 C C . GLU A 1 108 ? 6.634 -2.549 -21.848 1.00 73.94 108 GLU A C 1
ATOM 890 O O . GLU A 1 108 ? 7.088 -2.965 -22.919 1.00 73.94 108 GLU A O 1
ATOM 895 N N . HIS A 1 109 ? 7.327 -1.716 -21.065 1.00 73.38 109 HIS A N 1
ATOM 896 C CA . HIS A 1 109 ? 8.672 -1.257 -21.399 1.00 73.38 109 HIS A CA 1
ATOM 897 C C . HIS A 1 109 ? 9.690 -2.406 -21.394 1.00 73.38 109 HIS A C 1
ATOM 899 O O . HIS A 1 109 ? 10.454 -2.540 -22.351 1.00 73.38 109 HIS A O 1
ATOM 905 N N . LEU A 1 110 ? 9.666 -3.263 -20.367 1.00 72.12 110 LEU A N 1
ATOM 906 C CA . LEU A 1 110 ? 10.542 -4.434 -20.256 1.00 72.12 110 LEU A CA 1
ATOM 907 C C . LEU A 1 110 ? 10.355 -5.417 -21.423 1.00 72.12 110 LEU A C 1
ATOM 909 O O . LEU A 1 110 ? 11.337 -5.919 -21.975 1.00 72.12 110 LEU A O 1
ATOM 913 N N . ILE A 1 111 ? 9.109 -5.653 -21.847 1.00 75.00 111 ILE A N 1
ATOM 914 C CA . ILE A 1 111 ? 8.803 -6.449 -23.046 1.00 75.00 111 ILE A CA 1
ATOM 915 C C . ILE A 1 111 ? 9.377 -5.773 -24.295 1.00 75.00 111 ILE A C 1
ATOM 917 O O . ILE A 1 111 ? 10.016 -6.434 -25.112 1.00 75.00 111 ILE A O 1
ATOM 921 N N . GLY A 1 112 ? 9.199 -4.456 -24.429 1.00 69.00 112 GLY A N 1
ATOM 922 C CA . GLY A 1 112 ? 9.708 -3.684 -25.564 1.00 69.00 112 GLY A CA 1
ATOM 923 C C . GLY A 1 112 ? 11.232 -3.733 -25.732 1.00 69.00 112 GLY A C 1
ATOM 924 O O . GLY A 1 112 ? 11.714 -3.614 -26.857 1.00 69.00 112 GLY A O 1
ATOM 925 N N . ILE A 1 113 ? 11.985 -3.942 -24.646 1.00 73.44 113 ILE A N 1
ATOM 926 C CA . ILE A 1 113 ? 13.452 -4.087 -24.669 1.00 73.44 113 ILE A CA 1
ATOM 927 C C . ILE A 1 113 ? 13.931 -5.552 -24.655 1.00 73.44 113 ILE A C 1
ATOM 929 O O . ILE A 1 113 ? 15.135 -5.791 -24.585 1.00 73.44 113 ILE A O 1
ATOM 933 N N . GLY A 1 114 ? 13.017 -6.527 -24.740 1.00 65.38 114 GLY A N 1
ATOM 934 C CA . GLY A 1 114 ? 13.342 -7.956 -24.849 1.00 65.38 114 GLY A CA 1
ATOM 935 C C . GLY A 1 114 ? 13.693 -8.657 -23.532 1.00 65.38 114 GLY A C 1
ATOM 936 O O . GLY A 1 114 ? 14.258 -9.746 -23.556 1.00 65.38 114 GLY A O 1
ATOM 937 N N . TYR A 1 115 ? 13.363 -8.076 -22.373 1.00 65.75 115 TYR A N 1
ATOM 938 C CA . TYR A 1 115 ? 13.692 -8.670 -21.068 1.00 65.75 115 TYR A CA 1
ATOM 939 C C . TYR A 1 115 ? 12.915 -9.969 -20.769 1.00 65.75 115 TYR A C 1
ATOM 941 O O . TYR A 1 115 ? 13.409 -10.827 -20.047 1.00 65.75 115 TYR A O 1
ATOM 949 N N . ASN A 1 116 ? 11.727 -10.143 -21.363 1.00 54.88 116 ASN A N 1
ATOM 950 C CA . ASN A 1 116 ? 10.859 -11.314 -21.160 1.00 54.88 116 ASN A CA 1
ATOM 951 C C . ASN A 1 116 ? 11.118 -12.485 -22.139 1.00 54.88 116 ASN A C 1
ATOM 953 O O . ASN A 1 116 ? 10.294 -13.394 -22.217 1.00 54.88 116 ASN A O 1
ATOM 957 N N . GLU A 1 117 ? 12.221 -12.492 -22.902 1.00 47.28 117 GLU A N 1
ATOM 958 C CA . GLU A 1 117 ? 12.556 -13.608 -23.815 1.00 47.28 117 GLU A CA 1
ATOM 959 C C . GLU A 1 117 ? 13.318 -14.779 -23.149 1.00 47.28 117 GLU A C 1
ATOM 961 O O . GLU A 1 117 ? 13.734 -15.712 -23.846 1.00 47.28 117 GLU A O 1
ATOM 966 N N . HIS A 1 118 ? 13.482 -14.788 -21.819 1.00 38.94 118 HIS A N 1
ATOM 967 C CA . HIS A 1 118 ? 14.213 -15.837 -21.088 1.00 38.94 118 HIS A CA 1
ATOM 968 C C . HIS A 1 118 ? 13.471 -16.382 -19.867 1.00 38.94 118 HIS A C 1
ATOM 970 O O . HIS A 1 118 ? 13.050 -15.576 -19.010 1.00 38.94 118 HIS A O 1
#

Secondary structure (DSSP, 8-state):
-HHHHHHHHHHHHHHHHHHHHTT-HHHHHHHHHHHHHHHHHHHHHHHHHHHHTT---HHHHHHHHHHHHHHHHHHHT--SHHHHHHHHHHIIIIIHHHHHHHHHHHHHHHHHTTGGG-

Sequence (118 aa):
MIDAEHAELVNILNDMTEGYRSKDIGHCKESWQLFCEKLEQHFDSEEKIMASFNYVKEEHNNCHQKILGQTLAVGRDCETLEDWRGCLYQIRDEILSQILRHDLHFAEHLIGIGYNEH

Foldseek 3Di:
DLVVLVVVLVVLLVQLVVCLVVQNVVSVLVSLVVSLVSLLVSLVVLCVVCVVVVNDDPVLVVLSVVLSVVSCVLCVPQDGSVSSVSSSVCCVPPNSVSVVVSVVVSVVVCVVVPVPVD